Protein AF-A0A7W1QDG7-F1 (afdb_monomer)

Foldseek 3Di:
DDDPPDPDPFDAAPPPRDGPVRAPDWDDDDVHIHGPVRVVVVVVVVCVVVVDDVPPVVVPDDDPVVVVVVVVD

pLDDT: mean 83.4, std 16.47, range [37.03, 98.06]

Sequence (73 aa):
MARPTDSNEQLLCSFCGKSQRQVKKLIAGPGVYICDECIDLCNEIIDEELTAPPSFDIESLPKPREIYDVLDE

Radius of gyration: 23.79 Å; Cα contacts (8 Å, |Δi|>4): 48; chains: 1; bounding box: 54×30×53 Å

Structure (mmCIF, N/CA/C/O backbone):
data_AF-A0A7W1QDG7-F1
#
_entry.id   AF-A0A7W1QDG7-F1
#
loop_
_atom_site.group_PDB
_atom_site.id
_atom_site.type_symbol
_atom_site.label_atom_id
_atom_site.label_alt_id
_atom_site.label_comp_id
_atom_site.label_asym_id
_atom_site.label_entity_id
_atom_site.label_seq_id
_atom_site.pdbx_PDB_ins_code
_atom_site.Cartn_x
_atom_site.Cartn_y
_atom_site.Cartn_z
_atom_site.occupancy
_atom_site.B_iso_or_equiv
_atom_site.auth_seq_id
_atom_site.auth_comp_id
_atom_site.auth_asym_id
_atom_site.auth_atom_id
_atom_site.pdbx_PDB_model_num
ATOM 1 N N . MET A 1 1 ? 11.114 -22.869 -20.683 1.00 37.03 1 MET A N 1
ATOM 2 C CA . MET A 1 1 ? 11.032 -22.088 -21.937 1.00 37.03 1 MET A CA 1
ATOM 3 C C . MET A 1 1 ? 10.590 -20.674 -21.579 1.00 37.03 1 MET A C 1
ATOM 5 O O . MET A 1 1 ? 9.398 -20.448 -21.433 1.00 37.03 1 MET A O 1
ATOM 9 N N . ALA A 1 2 ? 11.530 -19.755 -21.346 1.00 46.97 2 ALA A N 1
ATOM 10 C CA . ALA A 1 2 ? 11.217 -18.340 -21.145 1.00 46.97 2 ALA A CA 1
ATOM 11 C C . ALA A 1 2 ? 11.144 -17.680 -22.527 1.00 46.97 2 ALA A C 1
ATOM 13 O O . ALA A 1 2 ? 12.137 -17.663 -23.253 1.00 46.97 2 ALA A O 1
ATOM 14 N N . ARG A 1 3 ? 9.952 -17.237 -22.934 1.00 49.72 3 ARG A N 1
ATOM 15 C CA . ARG A 1 3 ? 9.785 -16.428 -24.145 1.00 49.72 3 ARG A CA 1
ATOM 16 C C . ARG A 1 3 ? 10.282 -15.012 -23.828 1.00 49.72 3 ARG A C 1
ATOM 18 O O . ARG A 1 3 ? 9.833 -14.471 -22.822 1.00 49.72 3 ARG A O 1
ATOM 25 N N . PRO A 1 4 ? 11.171 -14.411 -24.634 1.00 50.78 4 PRO A N 1
ATOM 26 C CA . PRO A 1 4 ? 11.436 -12.987 -24.534 1.00 50.78 4 PRO A CA 1
ATOM 27 C C . PRO A 1 4 ? 10.240 -12.280 -25.178 1.00 50.78 4 PRO A C 1
ATOM 29 O O . PRO A 1 4 ? 10.069 -12.348 -26.395 1.00 50.78 4 PRO A O 1
ATOM 32 N N . THR A 1 5 ? 9.354 -11.696 -24.374 1.00 50.12 5 THR A N 1
ATOM 33 C CA . THR A 1 5 ? 8.303 -10.825 -24.899 1.00 50.12 5 THR A CA 1
ATOM 34 C C . THR A 1 5 ? 8.882 -9.430 -25.110 1.00 50.12 5 THR A C 1
ATOM 36 O O . THR A 1 5 ? 9.488 -8.832 -24.227 1.00 50.12 5 THR A O 1
ATOM 39 N N . ASP A 1 6 ? 8.827 -9.038 -26.378 1.00 47.22 6 ASP A N 1
ATOM 40 C CA . ASP A 1 6 ? 8.719 -7.701 -26.952 1.00 47.22 6 ASP A CA 1
ATOM 41 C C . ASP A 1 6 ? 9.244 -6.488 -26.154 1.0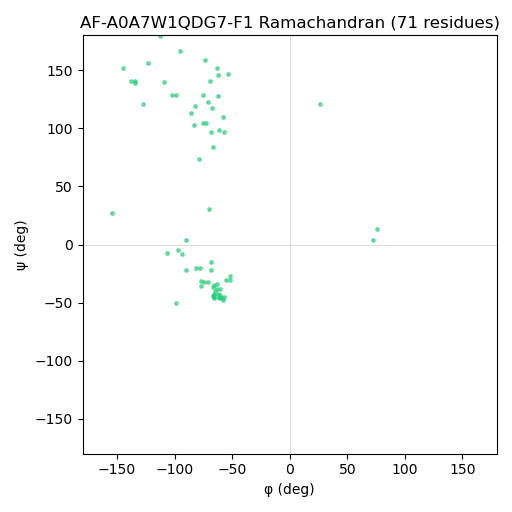0 47.22 6 ASP A C 1
ATOM 43 O O . ASP A 1 6 ? 8.781 -6.131 -25.074 1.00 47.22 6 ASP A O 1
ATOM 47 N N . SER A 1 7 ? 10.193 -5.774 -26.763 1.00 50.38 7 SER A N 1
ATOM 48 C CA . SER A 1 7 ? 10.938 -4.630 -26.217 1.00 50.38 7 SER A CA 1
ATOM 49 C C . SER A 1 7 ? 10.125 -3.332 -26.021 1.00 50.38 7 SER A C 1
ATOM 51 O O . SER A 1 7 ? 10.683 -2.236 -26.105 1.00 50.38 7 SER A O 1
ATOM 53 N N . ASN A 1 8 ? 8.822 -3.419 -25.747 1.00 53.41 8 ASN A N 1
ATOM 54 C CA . ASN A 1 8 ? 7.977 -2.282 -25.370 1.00 53.41 8 ASN A CA 1
ATOM 55 C C . ASN A 1 8 ? 6.745 -2.690 -24.539 1.00 53.41 8 ASN A C 1
ATOM 57 O O . ASN A 1 8 ? 5.726 -2.002 -24.567 1.00 53.41 8 ASN A O 1
ATOM 61 N N . GLU A 1 9 ? 6.802 -3.796 -23.791 1.00 61.28 9 GLU A N 1
ATOM 62 C CA . GLU A 1 9 ? 5.784 -4.066 -22.772 1.00 61.28 9 GLU A CA 1
ATOM 63 C C . GLU A 1 9 ? 5.940 -3.036 -21.649 1.00 61.28 9 GLU A C 1
ATOM 65 O O . GLU A 1 9 ? 6.809 -3.126 -20.780 1.00 61.28 9 GLU A O 1
ATOM 70 N N . GLN A 1 10 ? 5.133 -1.976 -21.724 1.00 75.00 10 GLN A N 1
ATOM 71 C CA . GLN A 1 10 ? 5.038 -0.977 -20.672 1.00 75.00 10 GLN A CA 1
ATOM 72 C C . GLN A 1 10 ? 4.630 -1.707 -19.394 1.00 75.00 10 GLN A C 1
ATOM 74 O O . GLN A 1 10 ? 3.513 -2.201 -19.288 1.00 75.00 10 GLN A O 1
ATOM 79 N N . LEU A 1 11 ? 5.549 -1.810 -18.435 1.00 89.25 11 LEU A N 1
ATOM 80 C CA . LEU A 1 11 ? 5.235 -2.361 -17.124 1.00 89.25 11 LEU A CA 1
ATOM 81 C C . LEU A 1 11 ? 4.280 -1.387 -16.429 1.00 89.25 11 LEU A C 1
ATOM 83 O O . LEU A 1 11 ? 4.632 -0.223 -16.212 1.00 89.25 11 LEU A O 1
ATOM 87 N N . LEU A 1 12 ? 3.072 -1.859 -16.130 1.00 94.56 12 LEU A N 1
ATOM 88 C CA . LEU A 1 12 ? 1.995 -1.085 -15.515 1.00 94.56 12 LEU A CA 1
ATOM 89 C C . LEU A 1 12 ? 1.794 -1.555 -14.075 1.00 94.56 12 LEU A C 1
ATOM 91 O O . LEU A 1 12 ? 1.811 -2.753 -13.802 1.00 94.56 12 LEU A O 1
ATOM 95 N N . CYS A 1 13 ? 1.558 -0.619 -13.159 1.00 96.19 13 CYS A N 1
ATOM 96 C CA . CYS A 1 13 ? 1.094 -0.931 -11.814 1.00 96.19 13 CYS A CA 1
ATOM 97 C C . CYS A 1 13 ? -0.275 -1.617 -11.888 1.00 96.19 13 CYS A C 1
ATOM 99 O O . CYS A 1 13 ? -1.207 -1.086 -12.489 1.00 96.19 13 CYS A O 1
ATOM 101 N N . SER A 1 14 ? -0.416 -2.769 -11.237 1.00 96.38 14 SER A N 1
ATOM 102 C CA . SER A 1 14 ? -1.655 -3.550 -11.216 1.00 96.38 14 SER A CA 1
ATOM 103 C C . SER A 1 14 ? -2.790 -2.874 -10.436 1.00 96.38 14 SER A C 1
ATOM 105 O O . SER A 1 14 ? -3.938 -3.276 -10.583 1.00 96.3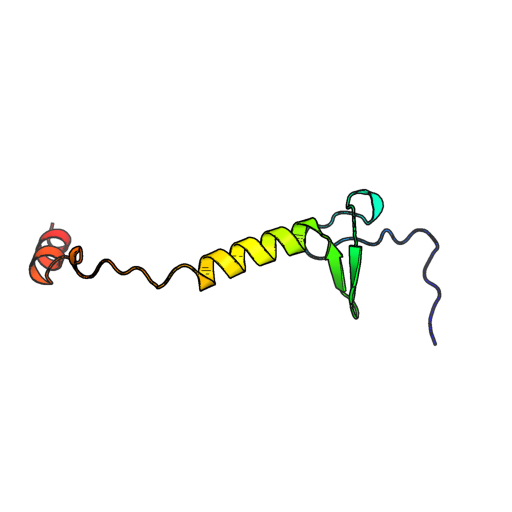8 14 SER A O 1
ATOM 107 N N . PHE A 1 15 ? -2.482 -1.851 -9.632 1.00 96.38 15 PHE A N 1
ATOM 108 C CA . PHE A 1 15 ? -3.444 -1.157 -8.771 1.00 96.38 15 PHE A CA 1
ATOM 109 C C . PHE A 1 15 ? -3.953 0.146 -9.396 1.00 96.38 15 PHE A C 1
ATOM 111 O O . PHE A 1 15 ? -5.156 0.361 -9.484 1.00 96.38 15 PHE A O 1
ATOM 118 N N . CYS A 1 16 ? -3.049 1.011 -9.868 1.00 96.56 16 CYS A N 1
ATOM 119 C CA . CYS A 1 16 ? -3.411 2.317 -10.436 1.00 96.56 16 CYS A CA 1
ATOM 120 C C . CYS A 1 16 ? -3.285 2.399 -11.964 1.00 96.56 16 CYS A C 1
ATOM 122 O O . CYS A 1 16 ? -3.635 3.420 -12.551 1.00 96.56 16 CYS A O 1
ATOM 124 N N . GLY A 1 17 ? -2.734 1.372 -12.620 1.00 94.00 17 GLY A N 1
ATOM 125 C CA . GLY A 1 17 ? -2.537 1.342 -14.072 1.00 94.00 17 GLY A CA 1
ATOM 126 C C . GLY A 1 17 ? -1.432 2.263 -14.601 1.00 94.00 17 GLY A C 1
ATOM 127 O O . GLY A 1 17 ? -1.248 2.348 -15.811 1.00 94.00 17 GLY A O 1
ATOM 128 N N . LYS A 1 18 ? -0.678 2.960 -13.738 1.00 94.56 18 LYS A N 1
ATOM 129 C CA . LYS A 1 18 ? 0.431 3.830 -14.163 1.00 94.56 18 LYS A CA 1
ATOM 130 C C . LYS A 1 18 ? 1.602 3.014 -14.704 1.00 94.56 18 LYS A C 1
ATOM 132 O O . LYS A 1 18 ? 1.970 1.991 -14.131 1.00 94.56 18 LYS A O 1
ATOM 137 N N . SER A 1 19 ? 2.230 3.503 -15.769 1.00 94.25 19 SER A N 1
ATOM 138 C CA . SER A 1 19 ? 3.453 2.905 -16.313 1.00 94.25 19 SER A CA 1
ATOM 139 C C . SER A 1 19 ? 4.674 3.176 -15.436 1.00 94.25 19 SER A C 1
ATOM 141 O O . SER A 1 19 ? 4.724 4.168 -14.711 1.00 94.25 19 SER A O 1
ATOM 143 N N . GLN A 1 20 ? 5.715 2.352 -15.576 1.00 90.88 20 GLN A N 1
ATOM 144 C CA . GLN A 1 20 ? 7.004 2.531 -14.896 1.00 90.88 20 GLN A CA 1
ATOM 145 C C . GLN A 1 20 ? 7.614 3.934 -15.084 1.00 90.88 20 GLN A C 1
ATOM 147 O O . GLN A 1 20 ? 8.355 4.393 -14.226 1.00 90.88 20 GLN A O 1
ATOM 152 N N . ARG A 1 21 ? 7.306 4.632 -16.188 1.00 91.81 21 ARG A N 1
ATOM 153 C CA . ARG A 1 21 ? 7.795 5.998 -16.456 1.00 91.81 21 ARG A CA 1
ATOM 154 C C . ARG A 1 21 ? 7.041 7.082 -15.684 1.00 91.81 21 ARG A C 1
ATOM 156 O O . ARG A 1 21 ? 7.543 8.193 -15.569 1.00 91.81 21 ARG A O 1
ATOM 163 N N . GLN A 1 22 ? 5.829 6.784 -15.222 1.00 92.12 22 GLN A N 1
ATOM 164 C CA . GLN A 1 22 ? 4.954 7.724 -14.515 1.00 92.12 22 GLN A CA 1
ATOM 165 C C . GLN A 1 22 ? 5.108 7.652 -12.994 1.00 92.12 22 GLN A C 1
ATOM 167 O O . GLN A 1 22 ? 4.520 8.473 -12.299 1.00 92.12 22 GLN A O 1
ATOM 172 N N . VAL A 1 23 ? 5.862 6.678 -12.485 1.00 94.50 23 VAL A N 1
ATOM 173 C CA . VAL A 1 23 ? 6.060 6.437 -11.052 1.00 94.50 23 VAL A CA 1
ATOM 174 C C . VAL A 1 23 ? 7.546 6.471 -10.726 1.00 94.50 23 VAL A C 1
ATOM 176 O O . VAL A 1 23 ? 8.390 6.238 -11.594 1.00 94.50 23 VAL A O 1
ATOM 179 N N . LYS A 1 24 ? 7.895 6.759 -9.473 1.00 94.12 24 LYS A N 1
ATOM 180 C CA . LYS A 1 24 ? 9.301 6.833 -9.060 1.00 94.12 24 LYS A CA 1
ATOM 181 C C . LYS A 1 24 ? 9.897 5.441 -8.892 1.00 94.1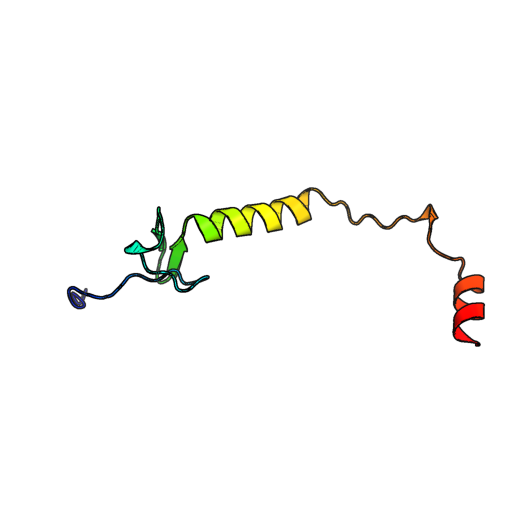2 24 LYS A C 1
ATOM 183 O O . LYS A 1 24 ? 11.076 5.236 -9.185 1.00 94.12 24 LYS A O 1
ATOM 188 N N . LYS A 1 25 ? 9.100 4.488 -8.404 1.00 93.94 25 LYS A N 1
ATOM 189 C CA . LYS A 1 25 ? 9.479 3.081 -8.268 1.00 93.94 25 LYS A CA 1
ATOM 190 C C . LYS A 1 25 ? 8.323 2.186 -8.700 1.00 93.94 25 LYS A C 1
ATOM 192 O O . LYS A 1 25 ? 7.168 2.437 -8.380 1.00 93.94 25 LYS A O 1
ATOM 197 N N . LEU A 1 26 ? 8.661 1.100 -9.386 1.00 96.12 26 LEU A N 1
ATOM 198 C CA . LEU A 1 26 ? 7.738 0.016 -9.700 1.00 96.12 26 LEU A CA 1
ATOM 199 C C . LEU A 1 26 ? 8.381 -1.295 -9.249 1.00 96.12 26 LEU A C 1
ATOM 201 O O . LEU A 1 26 ? 9.488 -1.624 -9.677 1.00 96.12 26 LEU A O 1
ATOM 205 N N . ILE A 1 27 ? 7.710 -2.009 -8.355 1.00 95.06 27 ILE A N 1
ATOM 206 C CA . ILE A 1 27 ? 8.177 -3.250 -7.739 1.00 95.06 27 ILE A CA 1
ATOM 207 C C . ILE A 1 27 ? 7.469 -4.416 -8.423 1.00 95.06 27 ILE A C 1
ATOM 209 O O . ILE A 1 27 ? 6.247 -4.411 -8.559 1.00 95.06 27 ILE A O 1
ATOM 213 N N . ALA A 1 28 ? 8.248 -5.402 -8.867 1.00 94.69 28 ALA A N 1
ATOM 214 C CA . ALA A 1 28 ? 7.747 -6.593 -9.541 1.00 94.69 28 ALA A CA 1
ATOM 215 C C . ALA A 1 28 ? 7.654 -7.773 -8.564 1.00 94.69 28 ALA A C 1
ATOM 217 O O . ALA A 1 28 ? 8.630 -8.111 -7.894 1.00 94.69 28 ALA A O 1
ATOM 218 N N . GLY A 1 29 ? 6.489 -8.413 -8.526 1.00 92.19 29 GLY A N 1
ATOM 219 C CA . GLY A 1 29 ? 6.263 -9.717 -7.911 1.00 92.19 29 GLY A CA 1
ATOM 220 C C . GLY A 1 29 ? 5.925 -10.777 -8.969 1.00 92.19 29 GLY A C 1
ATOM 221 O O . GLY A 1 29 ? 5.856 -10.471 -10.162 1.00 92.19 29 GLY A O 1
ATOM 222 N N . PRO A 1 30 ? 5.700 -12.040 -8.568 1.00 94.25 30 PRO A N 1
ATOM 223 C CA . PRO A 1 30 ? 5.262 -13.092 -9.483 1.00 94.25 30 PRO A CA 1
ATOM 224 C C . PRO A 1 30 ? 3.901 -12.756 -10.122 1.00 94.25 30 PRO A C 1
ATOM 226 O O . PRO A 1 30 ? 2.856 -12.953 -9.513 1.00 94.25 30 PRO A O 1
ATOM 229 N N . GLY A 1 31 ? 3.915 -12.235 -11.354 1.00 90.06 31 GLY A N 1
ATOM 230 C CA . GLY A 1 31 ? 2.707 -11.905 -12.123 1.00 90.06 31 GLY A CA 1
ATOM 231 C C . GLY A 1 31 ? 1.970 -10.629 -11.694 1.00 90.06 31 GLY A C 1
ATOM 232 O O . GLY A 1 31 ? 0.838 -10.424 -12.120 1.00 90.06 31 GLY A O 1
ATOM 233 N N . VAL A 1 32 ? 2.579 -9.777 -10.865 1.00 95.19 32 VAL A N 1
ATOM 234 C CA . VAL A 1 32 ? 1.954 -8.551 -10.341 1.00 95.19 32 VAL A CA 1
ATOM 235 C C . VAL A 1 32 ? 2.982 -7.433 -10.197 1.00 95.19 32 VAL A C 1
ATOM 237 O O . VAL A 1 32 ? 4.163 -7.697 -9.962 1.00 95.19 32 VAL A O 1
ATOM 240 N N . TYR A 1 33 ? 2.538 -6.183 -10.308 1.00 9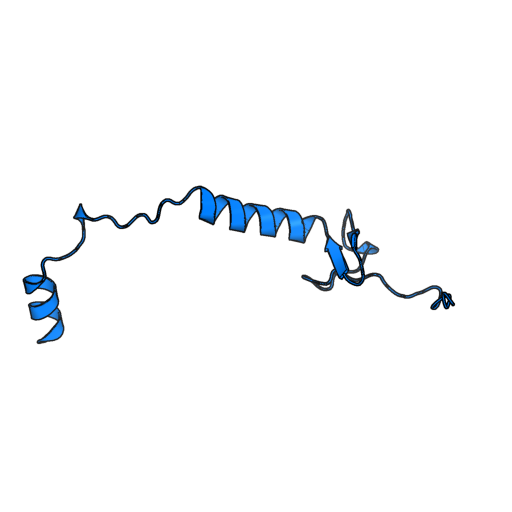6.06 33 TYR A N 1
ATOM 241 C CA . TYR A 1 33 ? 3.386 -5.004 -10.150 1.00 96.06 33 TYR A CA 1
ATOM 242 C C . TYR A 1 33 ? 2.705 -3.964 -9.259 1.00 96.06 33 TYR A C 1
ATOM 244 O O . TYR A 1 33 ? 1.505 -3.726 -9.383 1.00 96.06 33 TYR A O 1
ATOM 252 N N . ILE A 1 34 ? 3.471 -3.302 -8.394 1.00 97.25 34 ILE A N 1
ATOM 253 C CA . ILE A 1 34 ? 2.972 -2.240 -7.508 1.00 97.25 34 ILE A CA 1
ATOM 254 C C . ILE A 1 34 ? 3.926 -1.042 -7.518 1.00 97.25 34 ILE A C 1
ATOM 256 O O . ILE A 1 34 ? 5.144 -1.221 -7.550 1.00 97.25 34 ILE A O 1
ATOM 260 N N . CYS A 1 35 ? 3.395 0.182 -7.546 1.00 98.06 35 CYS A N 1
ATOM 261 C CA . CYS A 1 35 ? 4.204 1.403 -7.492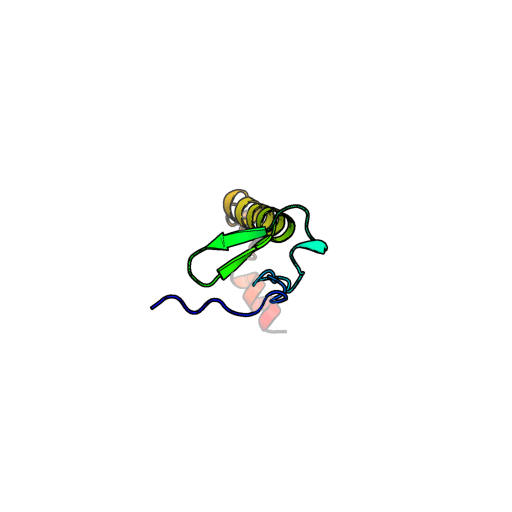 1.00 98.06 35 CYS A CA 1
ATOM 262 C C . CYS A 1 35 ? 4.328 1.964 -6.072 1.00 98.06 35 CYS A C 1
ATOM 264 O O . CYS A 1 35 ? 3.573 1.577 -5.184 1.00 98.06 35 CYS A O 1
ATOM 266 N N . ASP A 1 36 ? 5.265 2.894 -5.876 1.00 97.19 36 ASP A N 1
ATOM 267 C CA . ASP A 1 36 ? 5.483 3.573 -4.594 1.00 97.19 36 ASP A CA 1
ATOM 268 C C . ASP A 1 36 ? 4.229 4.288 -4.078 1.00 97.19 36 ASP A C 1
ATOM 270 O O . ASP A 1 36 ? 3.844 4.071 -2.938 1.00 97.19 36 ASP A O 1
ATOM 274 N N . GLU A 1 37 ? 3.519 5.019 -4.937 1.00 97.44 37 GLU A N 1
ATOM 275 C CA . GLU A 1 37 ? 2.293 5.727 -4.537 1.00 97.44 37 GLU A CA 1
ATOM 276 C C . GLU A 1 37 ? 1.194 4.786 -4.014 1.00 97.44 37 GLU A C 1
ATOM 278 O O . GLU A 1 37 ? 0.485 5.111 -3.066 1.00 97.44 37 GLU A O 1
ATOM 283 N N . CYS A 1 38 ? 1.040 3.605 -4.627 1.00 98.06 38 CYS A N 1
ATOM 284 C CA . CYS A 1 38 ? 0.065 2.620 -4.162 1.00 98.06 38 CYS A CA 1
ATOM 285 C C . CYS A 1 38 ? 0.487 1.987 -2.836 1.00 98.06 38 CYS A C 1
ATOM 287 O O . CYS A 1 38 ? -0.380 1.653 -2.041 1.00 98.06 38 CYS A O 1
ATOM 289 N N . ILE A 1 39 ? 1.790 1.826 -2.591 1.00 97.19 39 ILE A N 1
ATOM 290 C CA . ILE A 1 39 ? 2.296 1.343 -1.301 1.00 97.19 39 ILE A CA 1
ATOM 291 C C . ILE A 1 39 ? 2.000 2.363 -0.208 1.00 97.19 39 ILE A C 1
ATOM 293 O O . ILE A 1 39 ? 1.508 1.976 0.846 1.00 97.19 39 ILE A O 1
ATOM 297 N N . ASP A 1 40 ? 2.262 3.643 -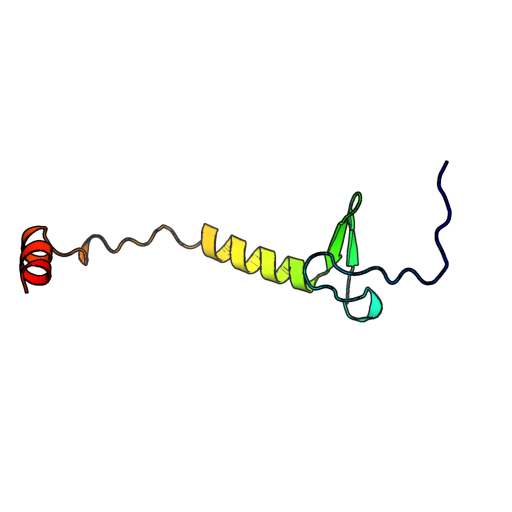0.468 1.00 97.12 40 ASP A N 1
ATOM 298 C CA . ASP A 1 40 ? 2.015 4.714 0.498 1.00 97.12 40 ASP A CA 1
ATOM 299 C C . ASP A 1 40 ? 0.525 4.797 0.857 1.00 97.12 40 ASP A C 1
ATOM 301 O O . ASP A 1 40 ? 0.184 4.786 2.036 1.00 97.12 40 ASP A O 1
ATOM 305 N N . LEU A 1 41 ? -0.361 4.751 -0.146 1.00 96.38 41 LEU A N 1
ATOM 306 C CA . LEU A 1 41 ? -1.809 4.715 0.078 1.00 96.38 41 LEU A CA 1
ATOM 307 C C . LEU A 1 41 ? -2.248 3.461 0.850 1.00 96.38 41 LEU A C 1
ATOM 309 O O . LEU A 1 41 ? -3.081 3.544 1.747 1.00 96.38 41 LEU A O 1
ATOM 313 N N . CYS A 1 42 ? -1.705 2.286 0.517 1.00 96.38 42 CYS A N 1
ATOM 314 C CA . CYS A 1 42 ? -2.016 1.064 1.257 1.00 96.38 42 CYS A CA 1
ATOM 315 C C . CYS A 1 42 ? -1.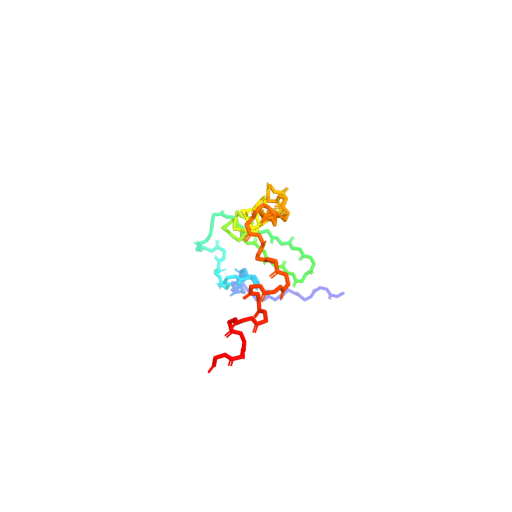561 1.149 2.719 1.00 96.38 42 CYS A C 1
ATOM 317 O O . CYS A 1 42 ? -2.283 0.669 3.586 1.00 96.38 42 CYS A O 1
ATOM 319 N N . ASN A 1 43 ? -0.402 1.751 2.995 1.00 95.38 43 ASN A N 1
ATOM 320 C CA . ASN A 1 43 ? 0.071 1.944 4.365 1.00 95.38 43 ASN A CA 1
ATOM 321 C C . ASN A 1 43 ? -0.837 2.906 5.138 1.00 95.38 43 ASN A C 1
ATOM 323 O O . ASN A 1 43 ? -1.182 2.593 6.266 1.00 95.38 43 ASN A O 1
ATOM 327 N N . GLU A 1 44 ? -1.283 4.010 4.527 1.00 94.94 44 GLU A N 1
ATOM 328 C CA . GLU A 1 44 ? -2.223 4.954 5.154 1.00 94.94 44 GLU A CA 1
ATOM 329 C C . GLU A 1 44 ? -3.534 4.265 5.560 1.00 94.94 44 GLU A C 1
ATOM 331 O O . GLU A 1 44 ? -3.949 4.363 6.710 1.00 94.94 44 GLU A O 1
ATOM 336 N N . ILE A 1 45 ? -4.129 3.479 4.656 1.00 93.25 45 ILE A N 1
ATOM 337 C CA . ILE A 1 45 ? -5.362 2.725 4.938 1.00 93.25 45 ILE A CA 1
ATOM 338 C C . ILE A 1 45 ? -5.152 1.724 6.088 1.00 93.25 45 ILE A C 1
ATOM 340 O O . ILE A 1 45 ? -5.997 1.604 6.972 1.00 93.25 45 ILE A O 1
ATOM 344 N N . ILE A 1 46 ? -4.027 1.001 6.088 1.00 91.19 46 ILE A N 1
ATOM 345 C CA . ILE A 1 46 ? -3.705 0.024 7.140 1.00 91.19 46 ILE A CA 1
ATOM 346 C C . ILE A 1 46 ? -3.481 0.723 8.484 1.00 91.19 46 ILE A C 1
ATOM 348 O O . ILE A 1 46 ? -3.962 0.252 9.514 1.00 91.19 46 ILE A O 1
ATOM 352 N N . ASP A 1 47 ? -2.753 1.837 8.484 1.00 91.06 47 ASP A N 1
ATOM 353 C CA . ASP A 1 47 ? -2.456 2.596 9.692 1.00 91.06 47 ASP A CA 1
ATOM 354 C C . ASP A 1 47 ? -3.740 3.187 10.291 1.00 91.06 47 ASP A C 1
ATOM 356 O O . ASP A 1 47 ? -3.924 3.121 11.507 1.00 91.06 47 ASP A O 1
ATOM 360 N N . GLU A 1 48 ? -4.674 3.687 9.478 1.00 86.12 48 GLU A N 1
ATOM 361 C CA . GLU A 1 48 ? -5.994 4.130 9.946 1.00 86.12 48 GLU A CA 1
ATOM 362 C C . GLU A 1 48 ? -6.773 3.001 10.640 1.00 86.12 48 GLU A C 1
ATOM 364 O O . GLU A 1 48 ? -7.287 3.202 11.743 1.00 86.12 48 GLU A O 1
ATOM 369 N N . GLU A 1 49 ? -6.808 1.800 10.054 1.00 81.31 49 GLU A N 1
ATOM 370 C CA . GLU A 1 49 ? -7.487 0.638 10.647 1.00 81.31 49 GLU A CA 1
ATOM 371 C C . GLU A 1 49 ? -6.826 0.149 11.944 1.00 81.31 49 GLU A C 1
ATOM 373 O O . GLU A 1 49 ? -7.518 -0.277 12.869 1.00 81.31 49 GLU A O 1
ATOM 378 N N . LEU A 1 50 ? -5.495 0.198 12.040 1.00 77.06 50 LEU A N 1
ATOM 379 C CA . LEU A 1 50 ? -4.765 -0.237 13.235 1.00 77.06 50 LEU A CA 1
ATOM 380 C C . LEU A 1 50 ? -4.828 0.786 14.375 1.00 77.06 50 LEU A C 1
ATOM 382 O O . LEU A 1 50 ? -4.767 0.406 15.547 1.00 77.06 50 LEU A O 1
ATOM 386 N N . THR A 1 51 ? -4.913 2.075 14.044 1.00 68.88 51 THR A N 1
ATOM 387 C CA . THR A 1 51 ? -4.875 3.168 15.027 1.00 68.88 51 THR A CA 1
ATOM 388 C C . THR A 1 51 ? -6.264 3.540 15.531 1.00 68.88 51 THR A C 1
ATOM 390 O O . THR A 1 51 ? -6.388 4.083 16.629 1.00 68.88 51 THR A O 1
ATOM 393 N N . ALA A 1 52 ? -7.316 3.220 14.780 1.00 62.31 52 ALA A N 1
ATOM 394 C CA . ALA A 1 52 ? -8.683 3.300 15.258 1.00 62.31 52 ALA A CA 1
ATOM 395 C C . ALA A 1 52 ? -9.029 2.025 16.054 1.00 62.31 52 ALA A C 1
ATOM 397 O O . ALA A 1 52 ? -9.360 0.998 15.455 1.00 62.31 52 ALA A O 1
ATOM 398 N N . PRO A 1 53 ? -9.053 2.037 17.407 1.00 59.00 53 PRO A N 1
ATOM 399 C CA . PRO A 1 53 ? -9.955 1.109 18.079 1.00 59.00 53 PRO A CA 1
ATOM 400 C C . PRO A 1 53 ? -11.354 1.353 17.491 1.00 59.00 53 PRO A C 1
ATOM 402 O O . PRO A 1 53 ? -11.652 2.503 17.160 1.00 59.00 53 PRO A O 1
ATOM 405 N N . PRO A 1 54 ? -12.224 0.338 17.350 1.00 60.34 54 PRO A N 1
ATOM 406 C CA . PRO A 1 54 ? -13.617 0.593 17.020 1.00 60.34 54 PRO A CA 1
ATOM 407 C C . PRO A 1 54 ? -14.172 1.526 18.100 1.00 60.34 54 PRO A C 1
ATOM 409 O O . PRO A 1 54 ? -14.498 1.092 19.206 1.00 60.34 54 PRO A O 1
ATOM 412 N N . SER A 1 55 ? -14.197 2.826 17.812 1.00 61.09 55 SER A N 1
ATOM 413 C CA . SER A 1 55 ? -14.653 3.862 18.721 1.00 61.09 55 SER A CA 1
ATOM 414 C C . SER A 1 55 ? -16.168 3.836 18.668 1.00 61.09 55 SER A C 1
ATOM 416 O O . SER A 1 55 ? -16.819 4.664 18.038 1.00 61.09 55 SER A O 1
ATOM 418 N N . PHE A 1 56 ? -16.741 2.810 19.282 1.00 61.09 56 PHE A N 1
ATOM 419 C CA . PHE A 1 56 ? -18.100 2.908 19.757 1.00 61.09 56 PHE A CA 1
ATOM 420 C C . PHE A 1 56 ? -18.036 3.822 20.972 1.00 61.09 56 PHE A C 1
ATOM 422 O O . PHE A 1 56 ? -17.567 3.409 22.033 1.00 61.09 56 PHE A O 1
ATOM 429 N N . ASP A 1 57 ? -18.479 5.068 20.816 1.00 70.12 57 ASP A N 1
ATOM 430 C CA . ASP A 1 57 ? -18.783 5.923 21.958 1.00 70.12 57 ASP A CA 1
ATOM 431 C C . ASP A 1 57 ? -19.983 5.314 22.686 1.00 70.12 57 ASP A C 1
ATOM 433 O O . ASP A 1 57 ? -21.138 5.674 22.451 1.00 70.12 57 ASP A O 1
ATOM 437 N N . ILE A 1 58 ? -19.706 4.342 23.560 1.00 70.12 58 ILE A N 1
ATOM 438 C CA . ILE A 1 58 ? -20.702 3.631 24.373 1.00 70.12 58 ILE A CA 1
ATOM 439 C C . ILE A 1 58 ? -21.531 4.629 25.194 1.00 70.12 58 ILE A C 1
ATOM 441 O O . ILE A 1 58 ? -22.711 4.394 25.439 1.00 70.12 58 ILE A O 1
ATOM 445 N N . GLU A 1 59 ? -20.938 5.764 25.567 1.00 74.69 59 GLU A N 1
ATOM 446 C CA . GLU A 1 59 ? -21.603 6.844 26.300 1.00 74.69 59 GLU A CA 1
ATOM 447 C C . GLU A 1 59 ? -22.670 7.583 25.474 1.00 74.69 59 GLU A C 1
ATOM 449 O O . GLU A 1 59 ? -23.579 8.177 26.049 1.00 74.69 59 GLU A O 1
ATOM 454 N N . SER A 1 60 ? -22.594 7.522 24.141 1.00 78.62 60 SER A N 1
ATOM 455 C CA . SER A 1 60 ? -23.524 8.190 23.218 1.00 78.62 60 SER A CA 1
ATOM 456 C C . SER A 1 60 ? -24.642 7.286 22.693 1.00 78.62 60 SER A C 1
ATOM 458 O O . SER A 1 60 ? -25.524 7.755 21.972 1.00 78.62 60 SER A O 1
ATOM 460 N N . LEU A 1 61 ? -24.626 5.993 23.034 1.00 83.81 61 LEU A N 1
ATOM 461 C CA . LEU A 1 61 ? -25.632 5.054 22.552 1.00 83.81 61 LEU A CA 1
ATOM 462 C C . LEU A 1 61 ? -26.988 5.344 23.218 1.00 83.81 61 LEU A C 1
ATOM 464 O O . LEU A 1 61 ? -27.082 5.290 24.449 1.00 83.81 61 LEU A O 1
ATOM 468 N N . PRO A 1 62 ? -28.048 5.614 22.433 1.00 86.81 62 PRO A N 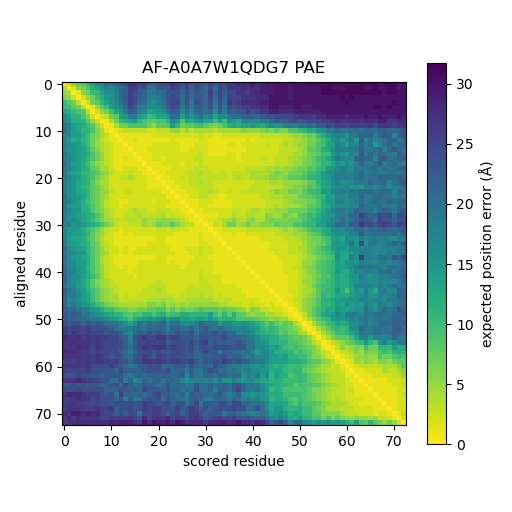1
ATOM 469 C CA . PRO A 1 62 ? -29.372 5.835 22.987 1.00 86.81 62 PRO A CA 1
ATOM 470 C C . PRO A 1 62 ? -29.860 4.578 23.701 1.00 86.81 62 PRO A C 1
ATOM 472 O O . PRO A 1 62 ? -29.588 3.438 23.303 1.00 86.81 62 PRO A O 1
ATOM 475 N N . LYS A 1 63 ? -30.613 4.774 24.779 1.00 89.88 63 LYS A N 1
ATOM 476 C CA . LYS A 1 63 ? -31.242 3.665 25.492 1.00 89.88 63 LYS A CA 1
ATOM 477 C C . LYS A 1 63 ? -32.239 2.973 24.560 1.00 89.88 63 LYS A C 1
ATOM 479 O O . LYS A 1 63 ? -32.870 3.635 23.742 1.00 89.88 63 LYS A O 1
ATOM 484 N N . PRO A 1 64 ? -32.503 1.669 24.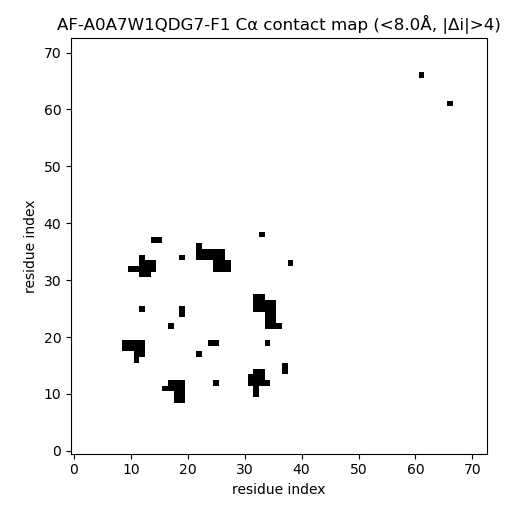747 1.00 93.00 64 PRO A N 1
ATOM 485 C CA . PRO A 1 64 ? -33.468 0.943 23.919 1.00 93.00 64 PRO A CA 1
ATOM 486 C C . PRO A 1 64 ? -34.852 1.605 23.815 1.00 93.00 64 PRO A C 1
ATOM 488 O O . PRO A 1 64 ? -35.503 1.481 22.786 1.00 93.00 64 PRO A O 1
ATOM 491 N N . ARG A 1 65 ? -35.287 2.335 24.854 1.00 91.75 65 ARG A N 1
ATOM 492 C CA . ARG A 1 65 ? -36.519 3.140 24.806 1.00 91.75 65 ARG A CA 1
ATOM 493 C C . ARG A 1 65 ? -36.436 4.311 23.829 1.00 91.75 65 ARG A C 1
ATOM 495 O O . ARG A 1 65 ? -37.357 4.497 23.060 1.00 91.75 65 ARG A O 1
ATOM 502 N N . GLU A 1 66 ? -35.333 5.047 23.832 1.00 92.44 66 GLU A N 1
ATOM 503 C CA . GLU A 1 66 ? -35.138 6.205 22.952 1.00 92.44 66 GLU A CA 1
ATOM 504 C C . GLU A 1 66 ? -35.079 5.774 21.479 1.00 92.44 66 GLU A C 1
ATOM 506 O O . GLU A 1 66 ? -35.590 6.467 20.609 1.00 92.44 66 GLU A O 1
ATOM 511 N N . ILE A 1 67 ? -34.516 4.593 21.197 1.00 93.62 67 ILE A N 1
ATOM 512 C CA . ILE A 1 67 ? -34.531 3.994 19.853 1.00 93.62 67 ILE A CA 1
ATOM 513 C C . ILE A 1 67 ? -35.959 3.633 19.436 1.00 93.62 67 ILE A C 1
ATOM 515 O O . ILE A 1 67 ? -36.355 3.890 18.305 1.00 93.62 67 ILE A O 1
ATOM 519 N N . TYR A 1 68 ? -36.717 3.020 20.347 1.00 92.38 68 TYR A N 1
ATOM 520 C CA . TYR A 1 68 ? -38.100 2.627 20.100 1.00 92.38 68 TYR A CA 1
ATOM 521 C C . TYR A 1 68 ? -38.981 3.847 19.805 1.00 92.38 68 TYR A C 1
ATOM 523 O O . TYR A 1 68 ? -39.704 3.846 18.817 1.00 92.38 68 TYR A O 1
ATOM 531 N N . ASP A 1 69 ? -38.844 4.908 20.601 1.00 93.31 69 ASP A N 1
ATOM 532 C CA . ASP A 1 69 ? -39.637 6.131 20.460 1.00 93.31 69 ASP A CA 1
ATOM 533 C C . ASP A 1 69 ? -39.392 6.841 19.112 1.00 93.31 69 ASP A C 1
ATOM 535 O O . ASP A 1 69 ? -40.326 7.392 18.545 1.00 93.31 69 ASP A O 1
ATOM 539 N N . VAL A 1 70 ? -38.167 6.794 18.567 1.00 91.81 70 VAL A N 1
ATOM 540 C CA . VAL A 1 70 ? -37.842 7.353 17.235 1.00 91.81 70 VAL A CA 1
ATOM 541 C C . VAL A 1 70 ? -38.377 6.488 16.089 1.00 91.81 70 VAL A C 1
ATOM 543 O O . VAL A 1 70 ? -38.682 7.006 15.021 1.00 91.81 70 VAL A O 1
ATOM 546 N N . LEU A 1 71 ? -38.441 5.167 16.270 1.00 90.62 71 LEU A N 1
ATOM 547 C CA . LEU A 1 71 ? -38.885 4.237 15.223 1.00 90.62 71 LEU A CA 1
ATOM 548 C C . LEU A 1 71 ? -40.412 4.132 15.106 1.00 90.62 71 LEU A C 1
ATOM 550 O O . LEU A 1 71 ? -40.894 3.680 14.070 1.00 90.62 71 LEU A O 1
ATOM 554 N N . ASP A 1 72 ? -41.141 4.509 16.157 1.00 85.19 72 ASP A N 1
ATOM 555 C CA . ASP A 1 72 ? -42.609 4.525 16.202 1.00 85.19 72 ASP A CA 1
ATOM 556 C C . ASP A 1 72 ? -43.222 5.877 15.745 1.00 85.19 72 ASP A C 1
ATOM 558 O O . ASP A 1 72 ? -44.448 6.026 15.780 1.00 85.19 72 ASP A O 1
ATOM 562 N N . GLU A 1 73 ? -42.401 6.843 15.298 1.00 67.19 73 GLU A N 1
ATOM 563 C CA . GLU A 1 73 ? -42.827 8.038 14.531 1.00 67.19 73 GLU A CA 1
ATOM 564 C C . GLU A 1 73 ? -42.982 7.745 13.027 1.00 67.19 73 GLU A C 1
ATOM 566 O O . GLU A 1 73 ? -43.977 8.239 12.439 1.00 67.19 73 GLU A O 1
#

Solvent-accessible surface area (backbone atoms only — not comparable to full-atom values): 4762 Å² total; per-residue (Å²): 136,86,78,87,77,62,102,74,74,74,55,44,21,72,82,79,62,47,38,54,89,78,44,95,42,68,50,80,55,98,94,46,31,44,33,53,70,58,50,53,52,52,47,53,57,51,48,52,60,72,70,47,68,89,79,69,62,70,90,72,58,71,54,75,65,60,53,48,61,64,72,76,108

Secondary structure (DSSP, 8-state):
------TT---B-TTT--BTTTSS-EEEETTEEEEHHHHHHHHHHHHHHHH------GGGPPPHHHHHHHHT-

Nearest PDB structures (foldseek):
  2ds8-assembly1_A  TM=9.705E-01  e=1.448E-04  Escherichia coli
  2ds8-assembly1_B  TM=9.758E-01  e=2.186E-04  Escherichia coli
  2ds7-assembly1_A-2  TM=9.883E-01  e=8.059E-04  Escherichia coli
  6glc-assembly1_A  TM=5.612E-01  e=4.023E+00  Homo sapiens
  3ixe-assembly1_B  TM=6.311E-01  e=9.824E+00  Homo sapiens

Mean predicted aligned error: 12.46 Å